Protein AF-A0A2J7ZZ17-F1 (afdb_monomer_lite)

Structure (mmCIF, N/CA/C/O backbone):
data_AF-A0A2J7ZZ17-F1
#
_entry.id   AF-A0A2J7ZZ17-F1
#
loop_
_atom_site.group_PDB
_atom_site.id
_atom_site.type_symbol
_atom_site.label_atom_id
_atom_site.label_alt_id
_atom_site.label_comp_id
_atom_site.label_asym_id
_atom_site.label_entity_id
_atom_site.label_seq_id
_atom_site.pdbx_PDB_ins_code
_atom_site.Cartn_x
_atom_site.Cartn_y
_atom_site.Cartn_z
_atom_site.occupancy
_atom_site.B_iso_or_equiv
_atom_site.auth_seq_id
_atom_site.auth_comp_id
_atom_site.auth_asym_id
_atom_site.auth_atom_id
_atom_site.pdbx_PDB_model_num
ATOM 1 N N . VAL A 1 1 ? -16.427 -5.307 11.683 1.00 90.31 1 VAL A N 1
ATOM 2 C CA . VAL A 1 1 ? -17.286 -4.197 12.176 1.00 90.31 1 VAL A CA 1
ATOM 3 C C . VAL A 1 1 ? -18.664 -4.734 12.531 1.00 90.31 1 VAL A C 1
ATOM 5 O O . VAL A 1 1 ? -18.936 -5.878 12.184 1.00 90.31 1 VAL A O 1
ATOM 8 N N . ALA A 1 2 ? -19.513 -3.964 13.217 1.00 90.38 2 ALA A N 1
ATOM 9 C CA . ALA A 1 2 ? -20.829 -4.415 13.694 1.00 90.38 2 ALA A CA 1
ATOM 10 C C . ALA A 1 2 ? -21.742 -4.962 12.577 1.00 90.38 2 ALA A C 1
ATOM 12 O O . ALA A 1 2 ? -22.546 -5.853 12.824 1.00 90.38 2 ALA A O 1
ATOM 13 N N . SER A 1 3 ? -21.552 -4.514 11.331 1.00 90.25 3 SER A N 1
ATOM 14 C CA . SER A 1 3 ? -22.253 -5.040 10.151 1.00 90.25 3 SER A CA 1
ATOM 15 C C . SER A 1 3 ? -21.854 -6.466 9.732 1.00 90.25 3 SER A C 1
ATOM 17 O O . SER A 1 3 ? -22.404 -6.988 8.769 1.00 90.25 3 SER A O 1
ATOM 19 N N . GLY A 1 4 ? -20.872 -7.090 10.393 1.00 89.38 4 GLY A N 1
ATOM 20 C CA . GLY A 1 4 ? -20.325 -8.402 10.025 1.00 89.38 4 GLY A CA 1
ATOM 21 C C . GLY A 1 4 ? -19.238 -8.357 8.943 1.00 89.38 4 GLY A C 1
ATOM 22 O O . GLY A 1 4 ? -18.537 -9.344 8.741 1.00 89.38 4 GLY A O 1
ATOM 23 N N . VAL A 1 5 ? -19.030 -7.207 8.293 1.00 90.88 5 VAL A N 1
ATOM 24 C CA . VAL A 1 5 ? -17.969 -7.025 7.290 1.00 90.88 5 VAL A CA 1
ATOM 25 C C . VAL A 1 5 ? -16.590 -7.002 7.961 1.00 90.88 5 VAL A C 1
ATOM 27 O O . VAL A 1 5 ? -16.396 -6.378 9.016 1.00 90.88 5 VAL A O 1
ATOM 30 N N . VAL A 1 6 ? -15.614 -7.665 7.337 1.00 92.62 6 VAL A N 1
ATOM 31 C CA . VAL A 1 6 ? -14.205 -7.661 7.752 1.00 92.62 6 VAL A CA 1
ATOM 32 C C . VAL A 1 6 ? -13.412 -6.790 6.786 1.00 92.62 6 VAL A C 1
ATOM 34 O O . VAL A 1 6 ? -13.483 -6.978 5.576 1.00 92.62 6 VAL A O 1
ATOM 37 N N . TYR A 1 7 ? -12.644 -5.846 7.323 1.00 93.31 7 TYR A N 1
ATOM 38 C CA . TYR A 1 7 ? -11.738 -5.008 6.542 1.00 93.31 7 TYR A CA 1
ATOM 39 C C . TYR A 1 7 ? -10.289 -5.402 6.831 1.00 93.31 7 TYR A C 1
ATOM 41 O O . TYR A 1 7 ? -9.924 -5.632 7.983 1.00 93.31 7 TYR A O 1
ATOM 49 N N . GLU A 1 8 ? -9.464 -5.463 5.790 1.00 92.31 8 GLU A N 1
ATOM 50 C CA . GLU A 1 8 ? -8.010 -5.637 5.873 1.00 92.31 8 GLU A CA 1
ATOM 51 C C . GLU A 1 8 ? -7.346 -4.404 5.251 1.00 92.31 8 GLU A C 1
ATOM 53 O O . GLU A 1 8 ? -7.769 -3.934 4.198 1.00 92.31 8 GLU A O 1
ATOM 58 N N . GLY A 1 9 ? -6.324 -3.850 5.896 1.00 93.12 9 GLY A N 1
ATOM 59 C CA . GLY A 1 9 ? -5.636 -2.652 5.423 1.00 93.12 9 GLY A CA 1
ATOM 60 C C . GLY A 1 9 ? -4.433 -2.320 6.295 1.00 93.12 9 GLY A C 1
ATOM 61 O O . GLY A 1 9 ? -4.155 -3.008 7.277 1.00 93.12 9 GLY A O 1
ATOM 62 N N . VAL A 1 10 ? -3.723 -1.251 5.946 1.00 94.44 10 VAL A N 1
ATOM 63 C CA . VAL A 1 10 ? -2.582 -0.769 6.730 1.00 94.44 10 VAL A CA 1
ATOM 64 C C . VAL A 1 10 ? -3.103 0.029 7.918 1.00 94.44 10 VAL A C 1
ATOM 66 O O . VAL A 1 10 ? -3.862 0.983 7.743 1.00 94.44 10 VAL A O 1
ATOM 69 N N . PHE A 1 11 ? -2.686 -0.331 9.129 1.00 94.50 11 PHE A N 1
ATOM 70 C CA . PHE A 1 11 ? -3.029 0.442 10.318 1.00 94.50 11 PHE A CA 1
ATOM 71 C C . PHE A 1 11 ? -2.432 1.853 10.223 1.00 94.50 11 PHE A C 1
ATOM 73 O O . PHE A 1 11 ? -1.223 2.020 10.078 1.00 94.50 11 PHE A O 1
ATOM 80 N N . GLY A 1 12 ? -3.293 2.870 10.260 1.00 93.81 12 GLY A N 1
ATOM 81 C CA . GLY A 1 12 ? -2.899 4.272 10.173 1.00 93.81 12 GLY A CA 1
ATOM 82 C C . GLY A 1 12 ? -2.775 4.921 11.546 1.00 93.81 12 GLY A C 1
ATOM 83 O O . GLY A 1 12 ? -1.722 5.453 11.880 1.00 93.81 12 GLY A O 1
ATOM 84 N N . ALA A 1 13 ? -3.860 4.907 12.321 1.00 94.44 13 ALA A N 1
ATOM 85 C CA . ALA A 1 13 ? -3.904 5.515 13.647 1.00 94.44 13 ALA A CA 1
ATOM 86 C C . ALA A 1 13 ? -5.040 4.941 14.502 1.00 94.44 13 ALA A C 1
ATOM 88 O O . ALA A 1 13 ? -6.066 4.497 13.980 1.00 94.44 13 ALA A O 1
ATOM 89 N N . LEU A 1 14 ? -4.870 5.032 15.822 1.00 94.50 14 LEU A N 1
ATOM 90 C CA . LEU A 1 14 ? -5.939 4.886 16.804 1.00 94.50 14 LEU A CA 1
ATOM 91 C C . LEU A 1 14 ? -6.262 6.278 17.353 1.00 94.50 14 LEU A C 1
ATOM 93 O O . LEU A 1 14 ? -5.396 6.937 17.926 1.00 94.50 14 LEU A O 1
ATOM 97 N N . LEU A 1 15 ? -7.493 6.733 17.156 1.00 92.31 15 LEU A N 1
ATOM 98 C CA . LEU A 1 15 ? -7.981 8.013 17.650 1.00 92.31 15 LEU A CA 1
ATOM 99 C C . LEU A 1 15 ? -8.837 7.759 18.886 1.00 92.31 15 LEU A C 1
ATOM 101 O O . LEU A 1 15 ? -9.975 7.294 18.785 1.00 92.31 15 LEU A O 1
ATOM 105 N N . THR A 1 16 ? -8.278 8.057 20.051 1.00 91.81 16 THR A N 1
ATOM 106 C CA . THR A 1 16 ? -8.969 7.917 21.333 1.00 91.81 16 THR A CA 1
ATOM 107 C C . THR A 1 16 ? -9.688 9.218 21.664 1.00 91.81 16 THR A C 1
ATOM 109 O O . THR A 1 16 ? -9.065 10.276 21.734 1.00 91.81 16 THR A O 1
ATOM 112 N N . GLY A 1 17 ? -10.999 9.145 21.865 1.00 85.50 17 GLY A N 1
ATOM 113 C CA . GLY A 1 17 ? -11.831 10.269 22.272 1.00 85.50 17 GLY A CA 1
ATOM 114 C C . GLY A 1 17 ? -12.725 9.919 23.464 1.00 85.50 17 GLY A C 1
ATOM 115 O O . GLY A 1 17 ? -12.749 8.773 23.915 1.00 85.50 17 GLY A O 1
ATOM 116 N N . PRO A 1 18 ? -13.506 10.890 23.967 1.00 84.38 18 PRO A N 1
ATOM 117 C CA . PRO A 1 18 ? -14.450 10.661 25.063 1.00 84.38 18 PRO A CA 1
ATOM 118 C C . PRO A 1 18 ? -15.552 9.646 24.710 1.00 84.38 18 PRO A C 1
ATOM 120 O O . PRO A 1 18 ? -16.123 9.028 25.600 1.00 84.38 18 PRO A O 1
ATOM 123 N N . SER A 1 19 ? -15.831 9.446 23.419 1.00 81.69 19 SER A N 1
ATOM 124 C CA . SER A 1 19 ? -16.792 8.467 22.894 1.00 81.69 19 SER A CA 1
ATOM 125 C C . SER A 1 19 ? -16.188 7.082 22.609 1.00 81.69 19 SER A C 1
ATOM 127 O O . SER A 1 19 ? -16.872 6.224 22.054 1.00 81.69 19 SER A O 1
ATOM 129 N N . GLY A 1 20 ? -14.922 6.850 22.974 1.00 87.62 20 GLY A N 1
ATOM 130 C CA . GLY A 1 20 ? -14.203 5.594 22.752 1.00 87.62 20 GLY A CA 1
ATOM 131 C C . GLY A 1 20 ? -13.057 5.719 21.745 1.00 87.62 20 GLY A C 1
ATOM 132 O O . GLY A 1 20 ? -12.647 6.816 21.364 1.00 87.62 20 GLY A O 1
ATOM 133 N N . ALA A 1 21 ? -12.511 4.576 21.329 1.00 89.50 21 ALA A N 1
ATOM 134 C CA . ALA A 1 21 ? -11.407 4.514 20.377 1.00 89.50 21 ALA A CA 1
ATOM 135 C C . ALA A 1 21 ? -11.920 4.220 18.961 1.00 89.50 21 ALA A C 1
ATOM 137 O O . ALA A 1 21 ? -12.618 3.234 18.735 1.00 89.50 21 ALA A O 1
ATOM 138 N N . SER A 1 22 ? -11.559 5.072 18.007 1.00 93.69 22 SER A N 1
ATOM 139 C CA . SER A 1 22 ? -11.814 4.869 16.578 1.00 93.69 22 SER A CA 1
ATOM 140 C C . SER A 1 22 ? -10.524 4.499 15.853 1.00 93.69 22 SER A C 1
ATOM 142 O O . SER A 1 22 ? -9.434 4.919 16.243 1.00 93.69 22 SER A O 1
ATOM 144 N N . VAL A 1 23 ? -10.631 3.678 14.813 1.00 95.44 23 VAL A N 1
ATOM 145 C CA . VAL A 1 23 ? -9.482 3.131 14.079 1.00 95.44 23 VAL A CA 1
ATOM 146 C C . VAL A 1 23 ? -9.467 3.699 12.672 1.00 95.44 23 VAL A C 1
ATOM 148 O O . VAL A 1 23 ? -10.482 3.678 11.980 1.00 95.44 23 VAL A O 1
ATOM 151 N N . VAL A 1 24 ? -8.302 4.162 12.229 1.00 96.50 24 VAL A N 1
ATOM 152 C CA . VAL A 1 24 ? -8.065 4.593 10.851 1.00 96.50 24 VAL A CA 1
ATOM 153 C C . VAL A 1 24 ? -7.227 3.537 10.140 1.00 96.50 24 VAL A C 1
ATOM 155 O O . VAL A 1 24 ? -6.093 3.263 10.538 1.00 96.50 24 VAL A O 1
ATOM 158 N N . LEU A 1 25 ? -7.767 2.973 9.064 1.00 96.25 25 LEU A N 1
ATOM 159 C CA . LEU A 1 25 ? -7.067 2.091 8.135 1.00 96.25 25 LEU A CA 1
ATOM 160 C C . LEU A 1 25 ? -6.760 2.847 6.842 1.00 96.25 25 LEU A C 1
ATOM 162 O O . LEU A 1 25 ? -7.614 3.550 6.306 1.00 96.25 25 LEU A O 1
ATOM 166 N N . LYS A 1 26 ? -5.548 2.687 6.318 1.00 96.62 26 LYS A N 1
ATOM 167 C CA . LYS A 1 26 ? -5.162 3.157 4.986 1.00 96.62 26 LYS A CA 1
ATOM 168 C C . LYS A 1 26 ? -5.181 1.996 4.001 1.00 96.62 26 LYS A C 1
ATOM 170 O O . LYS A 1 26 ? -4.808 0.880 4.360 1.00 96.62 26 LYS A O 1
ATOM 175 N N . PHE A 1 27 ? -5.580 2.272 2.763 1.00 95.12 27 PHE A N 1
ATOM 176 C CA . PHE A 1 27 ? -5.668 1.273 1.690 1.00 95.12 27 PHE A CA 1
ATOM 177 C C . PHE A 1 27 ? -6.481 0.033 2.105 1.00 95.12 27 PHE A C 1
ATOM 179 O O . PHE A 1 27 ? -6.052 -1.104 1.921 1.00 95.12 27 PHE A O 1
ATOM 186 N N . ALA A 1 28 ? -7.641 0.265 2.718 1.00 93.94 28 ALA A N 1
ATOM 187 C CA . ALA A 1 28 ? -8.506 -0.790 3.217 1.00 93.94 28 ALA A CA 1
ATOM 188 C C . ALA A 1 28 ? -9.242 -1.498 2.072 1.00 93.94 28 ALA A C 1
ATOM 190 O O . ALA A 1 28 ? -9.694 -0.868 1.116 1.00 93.94 28 ALA A O 1
ATOM 191 N N . LYS A 1 29 ? -9.408 -2.809 2.200 1.00 91.62 29 LYS A N 1
ATOM 192 C CA . LYS A 1 29 ? -10.222 -3.659 1.327 1.00 91.62 29 LYS A CA 1
ATOM 193 C C . LYS A 1 29 ? -11.158 -4.510 2.175 1.00 91.62 29 LYS A C 1
ATOM 195 O O . LYS A 1 29 ? -10.844 -4.828 3.325 1.00 91.62 29 LYS A O 1
ATOM 200 N N . VAL A 1 30 ? -12.297 -4.886 1.608 1.00 90.62 30 VAL A N 1
ATOM 201 C CA . VAL A 1 30 ? -13.160 -5.898 2.219 1.00 90.62 30 VAL A CA 1
ATOM 202 C C . VAL A 1 30 ? -12.465 -7.249 2.083 1.00 90.62 30 VAL A C 1
ATOM 204 O O . VAL A 1 30 ? -11.923 -7.583 1.030 1.00 90.62 30 VAL A O 1
ATOM 207 N N . LYS A 1 31 ? -12.416 -8.001 3.177 1.00 85.38 31 LYS A N 1
ATOM 208 C CA . LYS A 1 31 ? -11.868 -9.349 3.206 1.00 85.38 31 LYS A CA 1
ATOM 209 C C . LYS A 1 31 ? -13.023 -10.330 3.300 1.00 85.38 31 LYS A C 1
ATOM 211 O O . LYS A 1 31 ? -13.638 -10.453 4.356 1.00 85.38 31 LYS A O 1
ATOM 216 N N . ASP A 1 32 ? -13.263 -11.053 2.216 1.00 76.31 32 ASP A N 1
ATOM 217 C CA . ASP A 1 32 ? -14.215 -12.155 2.222 1.00 76.31 32 ASP A CA 1
ATOM 218 C C . ASP A 1 32 ? -13.629 -13.335 3.013 1.00 76.31 32 ASP A C 1
ATOM 220 O O . ASP A 1 32 ? -12.580 -13.865 2.641 1.00 76.31 32 ASP A O 1
ATOM 224 N N . PRO A 1 33 ? -14.271 -13.777 4.109 1.00 63.69 33 PRO A N 1
ATOM 225 C CA . PRO A 1 33 ? -13.742 -14.853 4.946 1.00 63.69 33 PRO A CA 1
ATOM 226 C C . PRO A 1 33 ? -13.828 -16.238 4.282 1.00 63.69 33 PRO A C 1
ATOM 228 O O . PRO A 1 33 ? -13.181 -17.170 4.747 1.00 63.69 33 PRO A O 1
ATOM 231 N N . ILE A 1 34 ? -14.623 -16.374 3.214 1.00 62.12 34 ILE A N 1
ATOM 232 C CA . ILE A 1 34 ? -14.889 -17.639 2.504 1.00 62.12 34 ILE A CA 1
ATOM 233 C C . ILE A 1 34 ? -14.113 -17.713 1.179 1.00 62.12 34 ILE A C 1
ATOM 235 O O . ILE A 1 34 ? -13.975 -18.791 0.600 1.00 62.12 34 ILE A O 1
ATOM 239 N N . ALA A 1 35 ? -13.594 -16.587 0.681 1.00 61.66 35 ALA A N 1
ATOM 240 C CA . ALA A 1 35 ? -12.904 -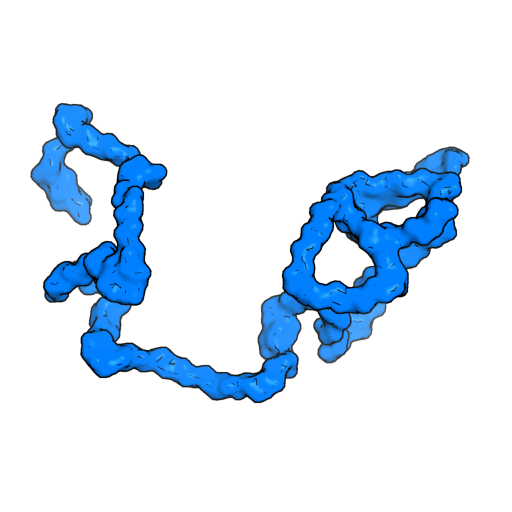16.576 -0.598 1.00 61.66 35 ALA A CA 1
ATOM 241 C C . ALA A 1 35 ? -11.584 -17.367 -0.491 1.00 61.66 35 ALA A C 1
ATOM 243 O O . ALA A 1 35 ? -10.750 -17.042 0.362 1.00 61.66 35 ALA A O 1
ATOM 244 N N . PRO A 1 36 ? -11.360 -18.394 -1.338 1.00 57.56 36 PRO A N 1
ATOM 245 C CA . PRO A 1 36 ? -10.047 -19.019 -1.442 1.00 57.56 36 PRO A CA 1
ATOM 246 C C . PRO A 1 36 ? -9.021 -17.955 -1.839 1.00 57.56 36 PRO A C 1
ATOM 248 O O . PRO A 1 36 ? -9.382 -16.975 -2.493 1.00 57.56 36 PRO A O 1
ATOM 251 N N . THR A 1 37 ? -7.752 -18.145 -1.449 1.00 59.38 37 THR A N 1
ATOM 252 C CA . THR A 1 37 ? -6.636 -17.266 -1.833 1.00 59.38 37 THR A CA 1
ATOM 253 C C . THR A 1 37 ? -6.768 -16.911 -3.306 1.00 59.38 37 THR A C 1
ATOM 255 O O . THR A 1 37 ? -6.622 -17.772 -4.174 1.00 59.38 37 THR A O 1
ATOM 258 N N . VAL A 1 38 ? -7.138 -15.656 -3.560 1.00 57.41 38 VAL A N 1
ATOM 259 C CA . VAL A 1 38 ? -7.550 -15.194 -4.880 1.00 57.41 38 VAL A CA 1
ATOM 260 C C . VAL A 1 38 ? -6.423 -15.497 -5.864 1.00 57.41 38 VAL A C 1
ATOM 262 O O . VAL A 1 38 ? -5.275 -15.099 -5.644 1.00 57.41 38 VAL A O 1
ATOM 265 N N . ALA A 1 39 ? -6.732 -16.254 -6.921 1.00 53.81 39 ALA A N 1
ATOM 266 C CA . ALA A 1 39 ? -5.773 -16.546 -7.976 1.00 53.81 39 ALA A CA 1
ATOM 267 C C . ALA A 1 39 ? -5.221 -15.218 -8.518 1.00 53.81 39 ALA A C 1
ATOM 269 O O . ALA A 1 39 ? -5.984 -14.287 -8.770 1.00 53.81 39 ALA A O 1
ATOM 270 N N . ARG A 1 40 ? -3.898 -15.129 -8.711 1.00 55.03 40 ARG A N 1
ATOM 271 C CA . ARG A 1 40 ? -3.164 -13.893 -9.080 1.00 55.03 40 ARG A CA 1
ATOM 272 C C . ARG A 1 40 ? -3.627 -13.239 -10.400 1.00 55.03 40 ARG A C 1
ATOM 274 O O . ARG A 1 40 ? -3.079 -12.220 -10.800 1.00 55.03 40 ARG A O 1
ATOM 281 N N . THR A 1 41 ? -4.58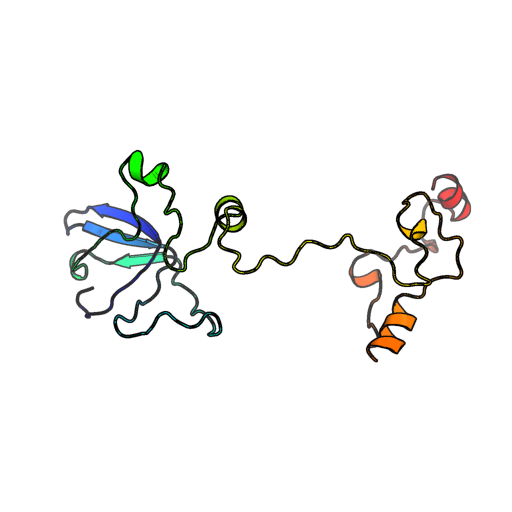9 -13.845 -11.084 1.00 55.84 41 THR A N 1
ATOM 282 C CA . THR A 1 41 ? -5.136 -13.486 -12.391 1.00 55.84 41 THR A CA 1
ATOM 283 C C . THR A 1 41 ? -6.402 -12.627 -12.343 1.00 55.84 41 THR A C 1
ATOM 285 O O . THR A 1 41 ? -6.783 -12.096 -13.383 1.00 55.84 41 THR A O 1
ATOM 288 N N . THR A 1 42 ? -7.071 -12.459 -11.198 1.00 64.44 42 THR A N 1
ATOM 289 C CA . THR A 1 42 ? -8.254 -11.579 -11.118 1.00 64.44 42 THR A CA 1
ATOM 290 C C . THR A 1 42 ? -7.853 -10.129 -10.862 1.00 64.44 42 THR A C 1
ATOM 292 O O . THR A 1 42 ? -6.994 -9.860 -10.021 1.00 64.44 42 THR A O 1
ATOM 295 N N . LEU A 1 43 ? -8.511 -9.190 -11.546 1.00 65.75 43 LEU A N 1
ATOM 296 C CA . LEU A 1 43 ? -8.334 -7.753 -11.328 1.00 65.75 43 LEU A CA 1
ATOM 297 C C . LEU A 1 43 ? -8.609 -7.399 -9.859 1.00 65.75 43 LEU A C 1
ATOM 299 O O . LEU A 1 43 ? -9.679 -7.698 -9.334 1.00 65.7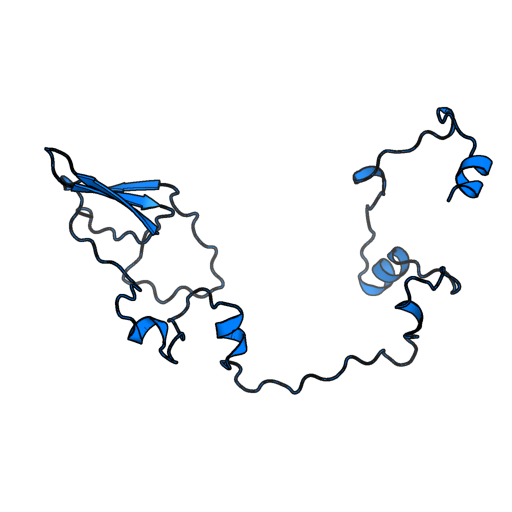5 43 LEU A O 1
ATOM 303 N N . ALA A 1 44 ? -7.633 -6.770 -9.204 1.00 70.25 44 ALA A N 1
ATOM 304 C CA . ALA A 1 44 ? -7.781 -6.308 -7.832 1.00 70.25 44 ALA A CA 1
ATOM 305 C C . ALA A 1 44 ? -8.766 -5.133 -7.768 1.00 70.25 44 ALA A C 1
ATOM 307 O O . ALA A 1 44 ? -8.658 -4.178 -8.541 1.00 70.25 44 ALA A O 1
ATOM 308 N N . GLU A 1 45 ? -9.703 -5.184 -6.822 1.00 81.44 45 GLU A N 1
ATOM 309 C CA . GLU A 1 45 ? -10.560 -4.041 -6.525 1.00 81.44 45 GLU A CA 1
ATOM 310 C C . GLU A 1 45 ? -9.716 -2.883 -5.974 1.00 81.44 45 GLU A C 1
ATOM 312 O O . GLU A 1 45 ? -8.765 -3.085 -5.209 1.00 81.44 45 GLU A O 1
ATOM 317 N N . LYS A 1 46 ? -10.045 -1.652 -6.382 1.00 87.56 46 LYS A N 1
ATOM 318 C CA . LYS A 1 46 ? -9.321 -0.463 -5.932 1.00 87.56 46 LYS A CA 1
ATOM 319 C C . LYS A 1 46 ? -9.508 -0.300 -4.414 1.00 87.56 46 LYS A C 1
ATOM 321 O O . LYS A 1 46 ? -10.641 -0.124 -3.972 1.00 87.56 46 LYS A O 1
ATOM 326 N N . PRO A 1 47 ? -8.426 -0.283 -3.616 1.00 92.75 47 PRO A N 1
ATOM 327 C CA . PRO A 1 47 ? -8.539 -0.148 -2.171 1.00 92.75 47 PRO A CA 1
ATOM 328 C C . PRO A 1 47 ? -9.039 1.244 -1.770 1.00 92.75 47 PRO A C 1
ATOM 330 O O . PRO A 1 47 ? -8.740 2.252 -2.420 1.00 92.75 47 PRO A O 1
ATOM 333 N N . ILE A 1 48 ? -9.754 1.301 -0.649 1.00 94.88 48 ILE A N 1
ATOM 334 C CA . ILE A 1 48 ? -10.234 2.532 -0.022 1.00 94.88 48 ILE A CA 1
ATOM 335 C C . ILE A 1 48 ? -9.024 3.254 0.592 1.00 94.88 48 ILE A C 1
ATOM 337 O O . ILE A 1 48 ? -8.403 2.710 1.508 1.00 94.88 48 ILE A O 1
ATOM 341 N N . PRO A 1 49 ? -8.661 4.471 0.144 1.00 95.94 49 PRO A N 1
ATOM 342 C CA . PRO A 1 49 ? -7.423 5.121 0.578 1.00 95.94 49 PRO A CA 1
ATOM 343 C C . PRO A 1 49 ? -7.346 5.360 2.088 1.00 95.94 49 PRO A C 1
ATOM 345 O O . PRO A 1 49 ? -6.294 5.140 2.684 1.00 95.94 49 PRO A O 1
ATOM 348 N N . VAL A 1 50 ? -8.456 5.783 2.698 1.00 96.75 50 VAL A N 1
ATOM 349 C CA . VAL A 1 50 ? -8.590 6.014 4.140 1.00 96.75 50 VAL A CA 1
ATOM 350 C C . VAL A 1 50 ? -9.987 5.578 4.572 1.00 96.75 50 VAL A C 1
ATOM 352 O O . VAL A 1 50 ? -10.980 6.061 4.034 1.00 96.75 50 VAL A O 1
ATOM 355 N N . LEU A 1 51 ? -10.055 4.673 5.543 1.00 95.88 51 LEU A N 1
ATOM 356 C CA . LEU A 1 51 ? -11.277 4.174 6.159 1.00 95.88 51 LEU A CA 1
ATOM 357 C C . LEU A 1 51 ? -11.207 4.429 7.665 1.00 95.88 51 LEU A C 1
ATOM 359 O O . LEU A 1 51 ? -10.304 3.930 8.333 1.00 95.88 51 LEU A O 1
ATOM 363 N N . THR A 1 52 ? -12.179 5.164 8.198 1.00 95.31 52 THR A N 1
ATOM 364 C CA . THR A 1 52 ? -12.303 5.410 9.639 1.00 95.31 52 THR A CA 1
ATOM 365 C C . THR A 1 52 ? -13.459 4.591 10.193 1.00 95.31 52 THR A C 1
ATOM 367 O O . THR A 1 52 ? -14.600 4.762 9.773 1.00 95.31 52 THR A O 1
ATOM 370 N N . ILE A 1 53 ? -13.164 3.711 11.145 1.00 95.06 53 ILE A N 1
ATOM 371 C CA . ILE A 1 53 ? -14.143 2.889 11.855 1.00 95.06 53 ILE A CA 1
ATOM 372 C C . ILE A 1 53 ? -14.364 3.517 13.230 1.00 95.06 53 ILE A C 1
ATOM 374 O O . ILE A 1 53 ? -13.440 3.592 14.044 1.00 95.06 53 ILE A O 1
ATOM 378 N N . GLY A 1 54 ? -15.586 3.989 13.478 1.00 94.25 54 GLY A N 1
ATOM 379 C CA . GLY A 1 54 ? -15.977 4.577 14.757 1.00 94.25 54 GLY A CA 1
ATOM 380 C C . GLY A 1 54 ? -16.046 3.544 15.884 1.00 94.25 54 GLY A C 1
ATOM 381 O O . GLY A 1 54 ? -16.243 2.356 15.638 1.00 94.25 54 GLY A O 1
ATOM 382 N N . ALA A 1 55 ? -15.932 4.007 17.131 1.00 91.81 55 ALA A N 1
ATOM 383 C CA . ALA A 1 55 ? -15.939 3.142 18.314 1.00 91.81 55 ALA A CA 1
ATOM 384 C C . ALA A 1 55 ? -17.211 2.279 18.438 1.00 91.81 55 ALA A C 1
ATOM 386 O O . ALA A 1 55 ? -17.126 1.139 18.876 1.00 91.81 55 ALA A O 1
ATOM 387 N N . GLY A 1 56 ? -18.372 2.795 18.014 1.00 92.06 56 GLY A N 1
ATOM 388 C CA . GLY A 1 56 ? -19.637 2.048 18.040 1.00 92.06 56 GLY A CA 1
ATOM 389 C C . GLY A 1 56 ? -19.713 0.896 17.031 1.00 92.06 56 GLY A C 1
ATOM 390 O O . GLY A 1 56 ? -20.430 -0.071 17.268 1.00 92.06 56 GLY A O 1
ATOM 391 N N . ASP A 1 57 ? -18.944 0.968 15.941 1.00 93.69 57 ASP A N 1
ATOM 392 C CA . ASP A 1 57 ? -18.933 -0.048 14.879 1.00 93.69 57 ASP A CA 1
ATOM 393 C C . ASP A 1 57 ? -17.734 -1.001 14.977 1.00 93.69 57 ASP A C 1
ATOM 395 O O . ASP A 1 57 ? -17.672 -2.021 14.274 1.00 93.69 57 ASP A O 1
ATOM 399 N N . LEU A 1 58 ? -16.753 -0.674 15.820 1.00 92.88 58 LEU A N 1
ATOM 400 C CA . LEU A 1 58 ? -15.563 -1.481 16.033 1.00 92.88 58 LEU A CA 1
ATOM 401 C C . LEU A 1 58 ? -15.893 -2.672 16.939 1.00 92.88 58 LEU A C 1
ATOM 403 O O . LEU A 1 58 ? -16.231 -2.509 18.104 1.00 92.88 58 LEU A O 1
ATOM 407 N N . VAL A 1 59 ? -15.747 -3.883 16.401 1.00 93.50 59 VAL A N 1
ATOM 408 C CA . VAL A 1 59 ? -15.994 -5.132 17.146 1.00 93.50 59 VAL A CA 1
ATOM 409 C C . VAL A 1 59 ? -14.685 -5.755 17.622 1.00 93.50 59 VAL A C 1
ATOM 411 O O . VAL A 1 59 ? -14.527 -6.071 18.794 1.00 93.50 59 VAL A O 1
ATOM 414 N N . GLN A 1 60 ? -13.729 -5.928 16.708 1.00 90.88 60 GLN A N 1
ATOM 415 C CA . GLN A 1 60 ? -12.435 -6.536 16.993 1.00 90.88 60 GLN A CA 1
ATOM 416 C C . GLN A 1 60 ? -11.378 -5.954 16.057 1.00 90.88 60 GLN A C 1
ATOM 418 O O . GLN A 1 60 ? -11.651 -5.696 14.883 1.00 90.88 60 GLN A O 1
ATOM 423 N N . LEU A 1 61 ? -10.168 -5.786 16.585 1.00 91.62 61 LEU A N 1
ATOM 424 C CA . LEU A 1 61 ? -8.966 -5.439 15.841 1.00 91.62 61 LEU A CA 1
ATOM 425 C C . LEU A 1 61 ? -7.868 -6.426 16.237 1.00 91.62 61 LEU A C 1
ATOM 427 O O . LEU A 1 61 ? -7.628 -6.643 17.422 1.00 91.62 61 LEU A O 1
ATOM 431 N N . TYR A 1 62 ? -7.200 -7.009 15.251 1.00 91.56 62 TYR A N 1
ATOM 432 C CA . TYR A 1 62 ? -5.989 -7.789 15.463 1.00 91.56 62 TYR A CA 1
ATOM 433 C C . TYR A 1 62 ? -4.983 -7.430 14.377 1.00 91.56 62 TYR A C 1
ATOM 435 O O . TYR A 1 62 ? -5.360 -7.086 13.255 1.00 91.56 62 TYR A O 1
ATOM 443 N N . ALA A 1 63 ? -3.703 -7.484 14.720 1.00 89.75 63 ALA A N 1
ATOM 444 C CA . ALA A 1 63 ? -2.643 -7.204 13.774 1.00 89.75 63 ALA A CA 1
ATOM 445 C C . ALA A 1 63 ? -2.194 -8.518 13.125 1.00 89.75 63 ALA A C 1
ATOM 447 O O . ALA A 1 63 ? -1.886 -9.491 13.815 1.00 89.75 63 ALA A O 1
ATOM 448 N N . LYS A 1 64 ? -2.218 -8.557 11.794 1.00 85.12 64 LYS A N 1
ATOM 449 C CA . LYS A 1 64 ? -1.788 -9.705 10.995 1.00 85.12 64 LYS A CA 1
ATOM 450 C C . LYS A 1 64 ? -0.326 -9.506 10.590 1.00 85.12 64 LYS A C 1
ATOM 452 O O . LYS A 1 64 ? 0.066 -8.379 10.302 1.00 85.12 64 LYS A O 1
ATOM 457 N N . ASP A 1 65 ? 0.446 -10.590 10.576 1.00 73.12 65 ASP A N 1
ATOM 458 C CA . ASP A 1 65 ? 1.846 -10.612 10.130 1.00 73.12 65 ASP A CA 1
ATOM 459 C C . ASP A 1 65 ? 2.770 -9.656 10.917 1.00 73.12 65 ASP A C 1
ATOM 461 O O . ASP A 1 65 ? 3.712 -9.079 10.377 1.00 73.12 65 ASP A O 1
ATOM 465 N N . VAL A 1 66 ? 2.515 -9.483 12.222 1.00 78.62 66 VAL A N 1
ATOM 466 C CA . VAL A 1 66 ? 3.384 -8.685 13.100 1.00 78.62 66 VAL A CA 1
ATOM 467 C C . VAL A 1 66 ? 4.467 -9.564 13.708 1.00 78.62 66 VAL A C 1
ATOM 469 O O . VAL A 1 66 ? 4.179 -10.529 14.413 1.00 78.62 66 VAL A O 1
ATOM 472 N N . ARG A 1 67 ? 5.720 -9.191 13.457 1.00 77.75 67 ARG A N 1
ATOM 473 C CA . ARG A 1 67 ? 6.916 -9.776 14.068 1.00 77.75 67 ARG A CA 1
ATOM 474 C C . ARG A 1 67 ? 7.364 -8.869 15.213 1.00 77.75 67 ARG A C 1
ATOM 476 O O . ARG A 1 67 ? 7.559 -7.675 14.987 1.00 77.75 67 ARG A O 1
ATOM 483 N N . LEU A 1 68 ? 7.476 -9.401 16.428 1.00 77.69 68 LEU A N 1
ATOM 484 C CA . LEU A 1 68 ? 7.780 -8.606 17.632 1.00 77.69 68 LEU A CA 1
ATOM 485 C C . LEU A 1 68 ? 9.090 -9.025 18.305 1.00 77.69 68 LEU A C 1
ATOM 487 O O . LEU A 1 68 ? 9.670 -8.223 19.035 1.00 77.69 68 LEU A O 1
ATOM 491 N N . ALA A 1 69 ? 9.560 -10.250 18.067 1.00 79.25 69 ALA A N 1
ATOM 492 C CA . ALA A 1 69 ? 10.770 -10.782 18.681 1.00 79.25 69 ALA A CA 1
ATOM 493 C C . ALA A 1 69 ? 12.002 -10.607 17.773 1.00 79.25 69 ALA A C 1
ATOM 495 O O . ALA A 1 69 ? 11.894 -10.537 16.547 1.00 79.25 69 ALA A O 1
ATOM 496 N N . ALA A 1 70 ? 13.200 -10.562 18.363 1.00 69.81 70 ALA A N 1
ATOM 497 C CA . ALA A 1 70 ? 14.450 -10.487 17.597 1.00 69.81 70 ALA A CA 1
ATOM 498 C C . ALA A 1 70 ? 14.681 -11.769 16.769 1.00 69.81 70 ALA A C 1
ATOM 500 O O . ALA A 1 70 ? 15.239 -11.749 15.667 1.00 69.81 70 ALA A O 1
ATOM 501 N N . GLU A 1 71 ? 14.184 -12.888 17.278 1.00 70.88 71 GLU A N 1
ATOM 502 C CA . GLU A 1 71 ? 14.207 -14.206 16.658 1.00 70.88 71 GLU A CA 1
ATOM 503 C C . GLU A 1 71 ? 13.322 -14.242 15.398 1.00 70.88 71 GLU A C 1
ATOM 505 O O . GLU A 1 71 ? 13.700 -14.843 14.391 1.00 70.88 71 GLU A O 1
ATOM 510 N N . ASP A 1 72 ? 12.211 -13.496 15.389 1.00 63.28 72 ASP A N 1
ATOM 511 C CA . ASP A 1 72 ? 11.325 -13.365 14.223 1.00 63.28 72 ASP A CA 1
ATOM 512 C C . ASP A 1 72 ? 12.002 -12.643 13.041 1.00 63.28 72 ASP A C 1
ATOM 514 O O . ASP A 1 72 ? 11.671 -12.881 11.879 1.00 63.28 72 ASP A O 1
ATOM 518 N N . LEU A 1 73 ? 12.960 -11.750 13.319 1.00 61.06 73 LEU A N 1
ATOM 519 C CA . LEU A 1 73 ? 13.707 -10.989 12.306 1.00 61.06 73 LEU A CA 1
ATOM 520 C C . LEU A 1 73 ? 14.899 -11.771 11.724 1.00 61.06 73 LEU A C 1
ATOM 522 O O . LEU A 1 73 ? 15.420 -11.422 10.653 1.00 61.06 73 LEU A O 1
ATOM 526 N N . SER A 1 74 ? 15.343 -12.811 12.435 1.00 55.41 74 SER A N 1
ATOM 527 C CA . SER A 1 74 ? 16.548 -13.596 12.137 1.00 55.41 74 SER A CA 1
ATOM 528 C C . SER A 1 74 ? 16.257 -14.980 11.542 1.00 55.41 74 SER A C 1
ATOM 530 O O . SER A 1 74 ? 17.171 -15.613 11.011 1.00 55.41 74 SER A O 1
ATOM 532 N N . GLY A 1 75 ? 14.997 -15.425 11.550 1.00 49.59 75 GLY A N 1
ATOM 533 C CA . GLY A 1 75 ? 14.579 -16.742 11.073 1.00 49.59 75 GLY A CA 1
ATOM 534 C C . GLY A 1 75 ? 14.666 -16.962 9.554 1.00 49.59 75 GLY A C 1
ATOM 535 O O . GLY A 1 75 ? 14.329 -16.101 8.741 1.00 49.59 75 GLY A O 1
ATOM 536 N N . VAL A 1 76 ? 15.082 -18.179 9.188 1.00 51.41 76 VAL A N 1
ATOM 537 C CA . VAL A 1 76 ? 15.151 -18.768 7.831 1.00 51.41 76 VAL A CA 1
ATOM 538 C C . VAL A 1 76 ? 13.777 -18.852 7.148 1.00 51.41 76 VAL A C 1
ATOM 540 O O . VAL A 1 76 ? 13.696 -18.960 5.927 1.00 51.41 76 VAL A O 1
ATOM 543 N N . ASP A 1 77 ? 12.696 -18.715 7.911 1.00 51.50 77 ASP A N 1
ATOM 544 C CA . ASP A 1 77 ? 11.320 -18.781 7.427 1.00 51.50 77 ASP A CA 1
ATOM 545 C C . ASP A 1 77 ? 10.757 -17.390 7.080 1.00 51.50 77 ASP A C 1
ATOM 547 O O . ASP A 1 77 ? 9.638 -17.032 7.434 1.00 51.50 77 ASP A O 1
ATOM 551 N N . ARG A 1 78 ? 11.529 -16.593 6.321 1.00 53.88 78 ARG A N 1
ATOM 552 C CA . ARG A 1 78 ? 11.064 -15.363 5.623 1.00 53.88 78 ARG A CA 1
ATOM 553 C C . ARG A 1 78 ? 10.065 -15.659 4.498 1.00 53.88 78 ARG A C 1
ATOM 555 O O . ARG A 1 78 ? 9.893 -14.903 3.547 1.00 53.88 78 ARG A O 1
ATOM 562 N N . SER A 1 79 ? 9.476 -16.833 4.561 1.00 51.31 79 SER A N 1
ATOM 563 C CA . SER A 1 79 ? 8.810 -17.514 3.486 1.00 51.31 79 SER A CA 1
ATOM 564 C C . SER A 1 79 ? 7.305 -17.231 3.619 1.00 51.31 79 SER A C 1
ATOM 566 O O . SER A 1 79 ? 6.459 -18.110 3.483 1.00 51.31 79 SER A O 1
ATOM 568 N N . ASP A 1 80 ? 6.983 -15.960 3.905 1.00 50.97 80 ASP A N 1
ATOM 569 C CA . ASP A 1 80 ? 5.638 -15.479 4.191 1.00 50.97 80 ASP A CA 1
ATOM 570 C C . ASP A 1 80 ? 4.703 -15.834 3.029 1.00 50.97 80 ASP A C 1
ATOM 572 O O . ASP A 1 80 ? 4.817 -15.349 1.903 1.00 50.97 80 ASP A O 1
ATOM 576 N N . VAL A 1 81 ? 3.794 -16.754 3.339 1.00 50.97 81 VAL A N 1
ATOM 577 C CA . VAL A 1 81 ? 2.458 -16.964 2.779 1.00 50.97 81 VAL A CA 1
ATOM 578 C C . VAL A 1 81 ? 2.027 -15.850 1.803 1.00 50.97 81 VAL A C 1
ATOM 580 O O . VAL A 1 81 ? 1.366 -14.886 2.175 1.00 50.97 81 VAL A O 1
ATOM 583 N N . GLY A 1 82 ? 2.384 -15.993 0.523 1.00 53.97 82 GLY A N 1
ATOM 584 C CA . GLY A 1 82 ? 1.780 -15.270 -0.605 1.00 53.97 82 GLY A CA 1
ATOM 585 C C . GLY A 1 82 ? 1.966 -13.744 -0.676 1.00 53.97 82 GLY A C 1
ATOM 586 O O . GLY A 1 82 ? 1.275 -13.114 -1.479 1.00 53.97 82 GLY A O 1
ATOM 587 N N . GLY A 1 83 ? 2.848 -13.143 0.128 1.00 67.00 83 GLY A N 1
ATOM 588 C CA . GLY A 1 83 ? 3.135 -11.700 0.133 1.00 67.00 83 GLY A CA 1
ATOM 589 C C . GLY A 1 83 ? 4.298 -11.290 -0.780 1.00 67.00 83 GLY A C 1
ATOM 590 O O . GLY A 1 83 ? 5.038 -12.136 -1.270 1.00 67.00 83 GLY A O 1
ATOM 591 N N . PHE A 1 84 ? 4.442 -9.982 -1.025 1.00 55.25 84 PHE A N 1
ATOM 592 C CA . PHE A 1 84 ? 5.540 -9.378 -1.796 1.00 55.25 84 PHE A CA 1
ATOM 593 C C . PHE A 1 84 ? 6.904 -9.824 -1.239 1.00 55.25 84 PHE A C 1
ATOM 595 O O . PHE A 1 84 ? 7.309 -9.399 -0.157 1.00 55.25 84 PHE A O 1
ATOM 602 N N . GLU A 1 85 ? 7.593 -10.704 -1.966 1.00 62.69 85 GLU A N 1
ATOM 603 C CA . GLU A 1 85 ? 8.925 -11.180 -1.601 1.00 62.69 85 GLU A CA 1
ATOM 604 C C . GLU A 1 85 ? 9.961 -10.100 -1.949 1.00 62.69 85 GLU A C 1
ATOM 606 O O . GLU A 1 85 ? 9.954 -9.536 -3.040 1.00 62.69 85 GLU A O 1
ATOM 611 N N . THR A 1 86 ? 10.857 -9.795 -1.010 1.00 62.25 86 THR A N 1
ATOM 612 C CA . THR A 1 86 ? 11.993 -8.896 -1.270 1.00 62.25 86 THR A CA 1
ATOM 613 C C . THR A 1 86 ? 13.001 -9.562 -2.210 1.00 62.25 86 THR A C 1
ATOM 615 O O . THR A 1 86 ? 13.135 -10.786 -2.194 1.00 62.25 86 THR A O 1
ATOM 618 N N . ASP A 1 87 ? 13.785 -8.786 -2.964 1.00 58.50 87 ASP A N 1
ATOM 619 C CA . ASP A 1 87 ? 14.827 -9.314 -3.866 1.00 58.50 87 ASP A CA 1
ATOM 620 C C . ASP A 1 87 ? 15.799 -10.276 -3.152 1.00 58.50 87 ASP A C 1
ATOM 622 O O . ASP A 1 87 ? 16.237 -11.287 -3.709 1.00 58.50 87 ASP A O 1
ATOM 626 N N . ALA A 1 88 ? 16.086 -10.014 -1.871 1.00 60.62 88 ALA A N 1
ATOM 627 C CA . ALA A 1 88 ? 16.896 -10.879 -1.014 1.00 60.62 88 ALA A CA 1
ATOM 628 C C . ALA A 1 88 ? 16.195 -12.195 -0.620 1.00 60.62 88 ALA A C 1
ATOM 630 O O . ALA A 1 88 ? 16.865 -13.197 -0.383 1.00 60.62 88 ALA A O 1
ATOM 631 N N . ALA A 1 89 ? 14.864 -12.212 -0.526 1.00 61.91 89 ALA A N 1
ATOM 632 C CA . ALA A 1 89 ? 14.084 -13.419 -0.258 1.00 61.91 89 ALA A CA 1
ATOM 633 C C . ALA A 1 89 ? 13.920 -14.280 -1.524 1.00 61.91 89 ALA A C 1
ATOM 635 O O . ALA A 1 89 ? 14.103 -15.494 -1.453 1.00 61.91 89 ALA A O 1
ATOM 636 N N . ILE A 1 90 ? 13.684 -13.658 -2.687 1.00 62.81 90 ILE A N 1
ATOM 637 C CA . ILE A 1 90 ? 13.573 -14.343 -3.990 1.00 62.81 90 ILE A CA 1
ATOM 638 C C . ILE A 1 90 ? 14.898 -15.028 -4.355 1.00 62.81 90 ILE A C 1
ATOM 640 O O . ILE A 1 90 ? 14.924 -16.191 -4.761 1.00 62.81 90 ILE A O 1
ATOM 644 N N . SER A 1 91 ? 16.018 -14.328 -4.155 1.00 66.00 91 SER A N 1
ATOM 645 C CA . SER A 1 91 ? 17.358 -14.852 -4.455 1.00 66.00 91 SER A CA 1
ATOM 646 C C . SER A 1 91 ? 17.816 -15.975 -3.518 1.00 66.00 91 SER A C 1
ATOM 648 O O . SER A 1 91 ? 18.733 -16.717 -3.865 1.00 66.00 91 SER A O 1
ATOM 650 N N . ARG A 1 92 ? 17.175 -16.160 -2.356 1.00 60.25 92 ARG A N 1
ATOM 651 C CA . ARG A 1 92 ? 17.570 -17.152 -1.338 1.00 60.25 92 ARG A CA 1
ATOM 652 C C . ARG A 1 92 ? 16.991 -18.560 -1.524 1.00 60.25 92 ARG A C 1
ATOM 654 O O . ARG A 1 92 ? 17.151 -19.390 -0.635 1.00 60.25 92 ARG A O 1
ATOM 661 N N . GLY A 1 93 ? 16.416 -18.875 -2.685 1.00 58.50 93 GLY A N 1
ATOM 662 C CA . GLY A 1 93 ? 16.308 -20.277 -3.116 1.00 58.50 93 GLY A CA 1
ATOM 663 C C . GLY A 1 93 ? 14.927 -20.924 -3.015 1.00 58.50 93 GLY A C 1
ATOM 664 O O . GLY A 1 93 ? 14.821 -22.085 -2.634 1.00 58.50 93 GLY A O 1
ATOM 665 N N . ARG A 1 94 ? 13.868 -20.230 -3.448 1.00 56.75 94 ARG A N 1
ATOM 666 C CA . ARG A 1 94 ? 12.577 -20.870 -3.791 1.00 56.75 94 ARG A CA 1
ATOM 667 C C . ARG A 1 94 ? 12.484 -21.333 -5.253 1.00 56.75 94 ARG A C 1
ATOM 669 O O . ARG A 1 94 ? 11.412 -21.685 -5.737 1.00 56.75 94 ARG A O 1
ATOM 676 N N . GLY A 1 95 ? 13.606 -21.351 -5.969 1.00 55.25 95 GLY A N 1
ATOM 677 C CA . GLY A 1 95 ? 13.681 -21.866 -7.331 1.00 55.25 95 GLY A CA 1
ATOM 678 C C . GLY A 1 95 ? 13.752 -23.389 -7.343 1.00 55.25 95 GLY A C 1
ATOM 679 O O . GLY A 1 95 ? 14.840 -23.958 -7.349 1.00 55.25 95 GLY A O 1
ATOM 680 N N . GLY A 1 96 ? 12.604 -24.064 -7.381 1.00 60.00 96 GLY A N 1
ATOM 681 C CA . GLY A 1 96 ? 12.564 -25.423 -7.918 1.00 60.00 96 GLY A CA 1
ATOM 682 C C . GLY A 1 96 ? 13.187 -25.431 -9.320 1.00 60.00 96 GLY A C 1
ATOM 683 O O . GLY A 1 96 ? 12.912 -24.529 -10.107 1.00 60.00 96 GLY A O 1
ATOM 684 N N . ALA A 1 97 ? 14.061 -26.409 -9.587 1.00 61.50 97 ALA A N 1
ATOM 685 C CA . ALA A 1 97 ? 14.780 -26.608 -10.851 1.00 61.50 97 ALA A CA 1
ATOM 686 C C . ALA A 1 97 ? 15.239 -25.295 -11.517 1.00 61.50 97 ALA A C 1
ATOM 688 O O . ALA A 1 97 ? 14.786 -24.931 -12.606 1.00 61.50 97 ALA A O 1
ATOM 689 N N . VAL A 1 98 ? 16.139 -24.562 -10.854 1.00 60.84 98 VAL A N 1
ATOM 690 C CA . VAL A 1 98 ? 16.850 -23.456 -11.501 1.00 60.84 98 VAL A CA 1
ATOM 691 C C . VAL A 1 98 ? 17.614 -24.044 -12.687 1.00 60.84 98 VAL A C 1
ATOM 693 O O . VAL A 1 98 ? 18.529 -24.845 -12.514 1.00 60.84 98 VAL A O 1
ATOM 696 N N . ARG A 1 99 ? 17.189 -23.695 -13.901 1.00 70.62 99 ARG A N 1
ATOM 697 C CA . ARG A 1 99 ? 17.932 -23.994 -15.132 1.00 70.62 99 ARG A CA 1
ATOM 698 C C . ARG A 1 99 ? 19.300 -23.336 -15.004 1.00 70.62 99 ARG A C 1
ATOM 700 O O . ARG A 1 99 ? 19.370 -22.180 -14.584 1.00 70.62 99 ARG A O 1
ATOM 707 N N . GLU A 1 100 ? 20.362 -24.049 -15.364 1.00 77.12 100 GLU A N 1
ATOM 708 C CA . GLU A 1 100 ? 21.688 -23.440 -15.425 1.00 77.12 100 GLU A CA 1
ATOM 709 C C . GLU A 1 100 ? 21.631 -22.213 -16.338 1.00 77.12 100 GLU A C 1
ATOM 711 O O . GLU A 1 100 ? 21.130 -22.279 -17.466 1.00 77.12 100 GLU A O 1
ATOM 716 N N . LEU A 1 101 ? 22.088 -21.070 -15.819 1.00 73.75 101 LEU A N 1
ATOM 717 C CA . LEU A 1 101 ? 22.172 -19.846 -16.600 1.00 73.75 101 LEU A CA 1
ATOM 718 C C . LEU A 1 101 ? 23.160 -20.089 -17.739 1.00 73.75 101 LEU A C 1
ATOM 720 O O . LEU A 1 101 ? 24.359 -20.244 -17.508 1.00 73.75 101 LEU A O 1
ATOM 724 N N . GLN A 1 102 ? 22.662 -20.121 -18.971 1.00 78.81 102 GLN A N 1
ATOM 725 C CA . GLN A 1 102 ? 23.528 -20.151 -20.136 1.00 78.81 102 GLN A CA 1
ATOM 726 C C . GLN A 1 102 ? 23.979 -18.734 -20.462 1.00 78.81 102 GLN A C 1
ATOM 728 O O . GLN A 1 102 ? 23.180 -17.796 -20.489 1.00 78.81 102 GLN A O 1
ATOM 733 N N . ARG A 1 103 ? 25.280 -18.583 -20.717 1.00 79.19 103 ARG A N 1
ATOM 734 C CA . ARG A 1 103 ? 25.816 -17.360 -21.309 1.00 79.19 103 ARG A CA 1
ATOM 735 C C . ARG A 1 103 ? 25.054 -17.104 -22.611 1.00 79.19 103 ARG A C 1
ATOM 737 O O . ARG A 1 103 ? 25.019 -17.984 -23.468 1.00 79.19 103 ARG A O 1
ATOM 744 N N . TRP A 1 104 ? 24.482 -15.909 -22.749 1.00 80.12 104 TRP A N 1
ATOM 745 C CA . TRP A 1 104 ? 23.909 -15.463 -24.015 1.00 80.12 104 TRP A CA 1
ATOM 746 C C . TRP A 1 104 ? 24.993 -15.518 -25.096 1.00 80.12 104 TRP A C 1
ATOM 748 O O . TRP A 1 104 ? 26.083 -14.972 -24.906 1.00 80.12 104 TRP A O 1
ATOM 758 N N . GLN A 1 105 ? 24.713 -16.228 -26.185 1.00 77.00 105 GLN A N 1
ATOM 759 C CA . GLN A 1 105 ? 25.567 -16.268 -27.363 1.00 77.00 105 GLN A CA 1
ATOM 760 C C . GLN A 1 105 ? 24.787 -15.644 -28.518 1.00 77.00 105 GLN A C 1
ATOM 762 O O . GLN A 1 105 ? 23.606 -15.967 -28.663 1.00 77.00 105 GLN A O 1
ATOM 767 N N . PRO A 1 106 ? 25.413 -14.754 -29.301 1.00 69.94 106 PRO A N 1
ATOM 768 C CA . PRO A 1 106 ? 24.806 -14.257 -30.523 1.00 69.94 106 PRO A CA 1
ATOM 769 C C . PRO A 1 106 ? 24.513 -15.428 -31.464 1.00 69.94 106 PRO A C 1
ATOM 771 O O . PRO A 1 106 ? 25.286 -16.391 -31.536 1.00 69.94 106 PRO A O 1
ATOM 774 N N . ASP A 1 107 ? 23.396 -15.347 -32.180 1.00 79.31 107 ASP A N 1
ATOM 775 C CA . ASP A 1 107 ? 23.082 -16.315 -33.225 1.00 79.31 107 ASP A CA 1
ATOM 776 C C . ASP A 1 107 ? 24.136 -16.241 -34.343 1.00 79.31 107 ASP A C 1
ATOM 778 O O . ASP A 1 107 ? 24.795 -15.219 -34.546 1.00 79.31 107 ASP A O 1
ATOM 782 N N . ALA A 1 108 ? 24.320 -17.332 -35.089 1.00 66.75 108 ALA A N 1
ATOM 783 C CA . ALA A 1 108 ? 25.286 -17.364 -36.183 1.00 66.75 108 ALA A CA 1
ATOM 784 C C . ALA A 1 108 ? 24.943 -16.294 -37.240 1.00 66.75 108 ALA A C 1
ATOM 786 O O . ALA A 1 108 ? 23.959 -16.425 -37.966 1.00 66.75 108 ALA A O 1
ATOM 787 N N . GLY A 1 109 ? 25.770 -15.246 -37.318 1.00 64.25 109 GLY A N 1
ATOM 788 C CA . GLY A 1 109 ? 25.571 -14.082 -38.190 1.00 64.25 109 GLY A CA 1
ATOM 789 C C . GLY A 1 109 ? 25.271 -12.774 -37.450 1.00 64.25 109 GLY A C 1
ATOM 790 O O . GLY A 1 109 ? 25.260 -11.726 -38.090 1.00 64.25 109 GLY A O 1
ATOM 791 N N . ASP A 1 110 ? 25.068 -12.818 -36.132 1.00 60.44 110 ASP A N 1
ATOM 792 C CA . ASP A 1 110 ? 24.925 -11.636 -35.284 1.00 60.44 110 ASP A CA 1
ATOM 793 C C . ASP A 1 110 ? 26.319 -11.213 -34.789 1.00 60.44 110 ASP A C 1
ATOM 795 O O . ASP A 1 110 ? 26.921 -11.823 -33.900 1.00 60.44 110 ASP A O 1
ATOM 799 N N . ASP A 1 111 ? 26.906 -10.226 -35.465 1.00 61.06 111 ASP A N 1
ATOM 800 C CA . ASP A 1 111 ? 28.252 -9.763 -35.152 1.00 61.06 111 ASP A CA 1
ATOM 801 C C . ASP A 1 111 ? 28.205 -8.984 -33.826 1.00 61.06 111 ASP A C 1
ATOM 803 O O . ASP A 1 111 ? 27.694 -7.868 -33.736 1.00 61.06 111 ASP A O 1
ATOM 807 N N . SER A 1 112 ? 28.734 -9.590 -32.758 1.00 55.75 112 SER A N 1
ATOM 808 C CA . SER A 1 112 ? 28.808 -9.009 -31.400 1.00 55.75 112 SER A CA 1
ATOM 809 C C . SER A 1 112 ? 29.593 -7.686 -31.302 1.00 55.75 112 SER A C 1
ATOM 811 O O . SER A 1 112 ? 29.735 -7.106 -30.226 1.00 55.75 112 SER A O 1
ATOM 813 N N . THR A 1 113 ? 30.103 -7.195 -32.427 1.00 55.22 113 THR A N 1
ATOM 814 C CA . THR A 1 113 ? 30.776 -5.908 -32.609 1.00 55.22 113 THR A CA 1
ATOM 815 C C . THR A 1 113 ? 29.835 -4.707 -32.447 1.00 55.22 113 THR A C 1
ATOM 817 O O . THR A 1 113 ? 30.320 -3.610 -32.174 1.00 55.22 113 THR A O 1
ATOM 820 N N . GLY A 1 114 ? 28.510 -4.898 -32.500 1.00 53.91 114 GLY A N 1
ATOM 821 C CA . GLY A 1 114 ? 27.507 -3.834 -32.312 1.00 53.91 114 GLY A CA 1
ATOM 822 C C . GLY A 1 114 ? 27.294 -3.336 -30.871 1.00 53.91 114 GLY A C 1
ATOM 823 O O . GLY A 1 114 ? 26.494 -2.428 -30.659 1.00 53.91 114 GLY A O 1
ATOM 824 N N . PHE A 1 115 ? 27.978 -3.901 -29.869 1.00 54.56 115 PHE A N 1
ATOM 825 C CA . PHE A 1 115 ? 27.846 -3.477 -28.462 1.00 54.56 115 PHE A CA 1
ATOM 826 C C . PHE A 1 115 ? 28.844 -2.389 -28.033 1.00 54.56 115 PHE A C 1
ATOM 828 O O . PHE A 1 115 ? 28.804 -1.938 -26.886 1.00 54.56 115 PHE A O 1
ATOM 835 N N . SER A 1 116 ? 29.748 -1.964 -28.920 1.00 52.81 116 SER A N 1
ATOM 836 C CA . SER A 1 116 ? 30.677 -0.873 -28.629 1.00 52.81 116 SER A CA 1
ATOM 837 C C . SER A 1 116 ? 30.016 0.474 -28.912 1.00 52.81 116 SER A C 1
ATOM 839 O O . SER A 1 116 ? 29.650 0.759 -30.049 1.00 52.81 116 SER A O 1
ATOM 841 N N . LEU A 1 117 ? 29.915 1.336 -27.896 1.00 54.75 117 LEU A N 1
ATOM 842 C CA . LEU A 1 117 ? 29.412 2.710 -28.047 1.00 54.75 117 LEU A CA 1
ATOM 843 C C . LEU A 1 117 ? 30.278 3.550 -29.012 1.00 54.75 117 LEU A C 1
ATOM 845 O O . LEU A 1 117 ? 29.814 4.546 -29.556 1.00 54.75 117 LEU A O 1
ATOM 849 N N . GLU A 1 118 ? 31.520 3.110 -29.237 1.00 54.53 118 GLU A N 1
ATOM 850 C CA . GLU A 1 118 ? 32.504 3.720 -30.135 1.00 54.53 118 GLU A CA 1
ATOM 851 C C . GLU A 1 118 ? 32.369 3.230 -31.591 1.00 54.53 118 GLU A C 1
ATOM 853 O O . GLU A 1 118 ? 33.077 3.716 -32.475 1.00 54.53 118 GLU A O 1
ATOM 858 N N . SER A 1 119 ? 31.504 2.244 -31.879 1.00 50.34 119 SER A N 1
ATOM 859 C CA . SER A 1 119 ? 31.254 1.834 -33.261 1.00 50.34 119 SER A CA 1
ATOM 860 C C . SER A 1 119 ? 30.289 2.824 -33.904 1.00 50.34 119 SER A C 1
ATOM 862 O O . SER A 1 119 ? 29.069 2.657 -33.873 1.00 50.34 119 SER A O 1
ATOM 864 N N . SER A 1 120 ? 30.837 3.877 -34.496 1.00 48.53 120 SER A N 1
ATOM 865 C CA . SER A 1 120 ? 30.104 4.779 -35.377 1.00 48.53 120 SER A CA 1
ATOM 866 C C . SER A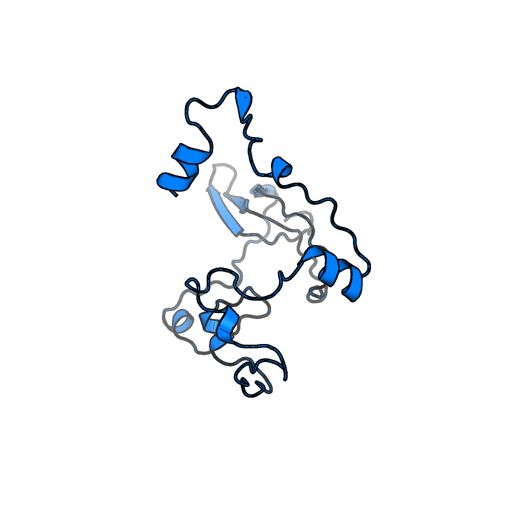 1 120 ? 29.571 3.999 -36.582 1.00 48.53 120 SER A C 1
ATOM 868 O O . SER A 1 120 ? 30.276 3.874 -37.574 1.00 48.53 120 SER A O 1
ATOM 870 N N . GLY A 1 121 ? 28.366 3.429 -36.471 1.00 52.69 121 GLY A N 1
ATOM 871 C CA . GLY A 1 121 ? 27.432 3.062 -37.549 1.00 52.69 121 GLY A CA 1
ATOM 872 C C . GLY A 1 121 ? 27.996 2.682 -38.927 1.00 52.69 121 GLY A C 1
ATOM 873 O O . GLY A 1 121 ? 27.446 3.117 -39.932 1.00 52.69 121 GLY A O 1
ATOM 874 N N . ALA A 1 122 ? 29.068 1.890 -39.005 1.00 48.66 122 ALA A N 1
ATOM 875 C CA . ALA A 1 122 ? 29.763 1.576 -40.258 1.00 48.66 122 ALA A CA 1
ATOM 876 C C . ALA A 1 122 ? 29.404 0.184 -40.810 1.00 48.66 122 ALA A C 1
ATOM 878 O O . ALA A 1 122 ? 30.235 -0.499 -41.404 1.00 48.66 122 ALA A O 1
ATOM 879 N N . GLY A 1 123 ? 28.155 -0.237 -40.617 1.00 56.34 123 GLY A N 1
ATOM 880 C CA . GLY A 1 123 ? 27.529 -1.349 -41.333 1.00 56.34 123 GLY A CA 1
ATOM 881 C C . GLY A 1 123 ? 26.288 -0.844 -42.075 1.00 56.34 123 GLY A C 1
ATOM 882 O O . GLY A 1 123 ? 25.727 0.174 -41.662 1.00 56.34 123 GLY A O 1
ATOM 883 N N . PRO A 1 124 ? 25.858 -1.497 -43.173 1.00 56.03 124 PRO A N 1
ATOM 884 C CA . PRO A 1 124 ? 24.688 -1.070 -43.937 1.00 56.03 124 PRO A CA 1
ATOM 885 C C . PRO A 1 124 ? 23.500 -0.901 -42.988 1.00 56.03 124 PRO A C 1
ATOM 887 O O . PRO A 1 124 ? 23.163 -1.820 -42.244 1.00 56.03 124 PRO A O 1
ATOM 890 N N . GLY A 1 125 ? 22.946 0.314 -42.981 1.00 63.28 125 GLY A N 1
ATOM 891 C CA . GLY A 1 125 ? 22.020 0.813 -41.973 1.00 63.28 125 GLY A CA 1
ATOM 892 C C . GLY A 1 125 ? 20.933 -0.192 -41.621 1.00 63.28 125 GLY A C 1
ATOM 893 O O . GLY A 1 125 ? 20.080 -0.524 -42.444 1.00 63.28 125 GLY A O 1
ATOM 894 N N . TRP A 1 126 ? 20.969 -0.665 -40.379 1.00 72.00 126 TRP A N 1
ATOM 895 C CA . TRP A 1 126 ? 19.884 -1.448 -39.824 1.00 72.00 126 TRP A CA 1
ATOM 896 C C . TRP A 1 126 ? 18.657 -0.546 -39.681 1.00 72.00 126 TRP A C 1
ATOM 898 O O . TRP A 1 126 ? 18.562 0.277 -38.771 1.00 72.00 126 TRP A O 1
ATOM 908 N N . ASP A 1 127 ? 17.720 -0.683 -40.615 1.00 75.69 127 ASP A N 1
ATOM 909 C CA . ASP A 1 127 ? 16.432 -0.007 -40.540 1.00 75.69 127 ASP A CA 1
ATOM 910 C C . ASP A 1 127 ? 15.531 -0.761 -39.553 1.00 75.69 127 ASP A C 1
ATOM 912 O O . ASP A 1 127 ? 14.819 -1.713 -39.896 1.00 75.69 127 ASP A O 1
ATOM 916 N N . GLN A 1 128 ? 15.573 -0.311 -38.298 1.00 72.94 128 GLN A N 1
ATOM 917 C CA . GLN A 1 128 ? 14.761 -0.835 -37.201 1.00 72.94 128 GLN A CA 1
ATOM 918 C C . GLN A 1 128 ? 13.258 -0.901 -37.536 1.00 72.94 128 GLN A C 1
ATOM 920 O O . GLN A 1 128 ? 12.543 -1.757 -37.011 1.00 72.94 128 GLN A O 1
ATOM 925 N N . PHE A 1 129 ? 12.757 -0.026 -38.416 1.00 79.56 129 PHE A N 1
ATOM 926 C CA . PHE A 1 129 ? 11.344 0.034 -38.785 1.00 79.56 129 PHE A CA 1
ATOM 927 C C . PHE A 1 129 ? 11.004 -0.937 -39.917 1.00 79.56 129 PHE A C 1
ATOM 929 O O . PHE A 1 129 ? 9.929 -1.546 -39.889 1.00 79.56 129 PHE A O 1
ATOM 936 N N . ALA A 1 130 ? 11.907 -1.128 -40.881 1.00 80.06 130 ALA A N 1
ATOM 937 C CA . ALA A 1 130 ? 11.762 -2.147 -41.920 1.00 80.06 130 ALA A CA 1
ATOM 938 C C . ALA A 1 130 ? 11.783 -3.561 -41.321 1.00 80.06 130 ALA A C 1
ATOM 940 O O . ALA A 1 130 ? 10.892 -4.361 -41.609 1.00 80.06 130 ALA A O 1
ATOM 941 N N . VAL A 1 131 ? 12.720 -3.836 -40.408 1.00 79.81 131 VAL A N 1
ATOM 942 C CA . VAL A 1 131 ? 12.824 -5.141 -39.730 1.00 79.81 131 VAL A CA 1
ATOM 943 C C . VAL A 1 131 ? 11.594 -5.429 -38.868 1.00 79.81 131 VAL A C 1
ATOM 945 O O . VAL A 1 131 ? 11.084 -6.550 -38.868 1.00 79.81 131 VAL A O 1
ATOM 948 N N . ASN A 1 132 ? 11.063 -4.425 -38.163 1.00 76.81 132 ASN A N 1
ATOM 949 C CA . ASN A 1 132 ? 9.841 -4.591 -37.372 1.00 76.81 132 ASN A CA 1
ATOM 950 C C . ASN A 1 132 ? 8.617 -4.898 -38.257 1.00 76.81 132 ASN A C 1
ATOM 952 O O . ASN A 1 132 ? 7.790 -5.744 -37.912 1.00 76.81 132 ASN A O 1
ATOM 956 N N . ARG A 1 133 ? 8.524 -4.259 -39.431 1.00 84.12 133 ARG A N 1
ATOM 957 C CA . ARG A 1 133 ? 7.465 -4.527 -40.415 1.00 84.12 133 ARG A CA 1
ATOM 958 C C . ARG A 1 133 ? 7.552 -5.947 -40.967 1.00 84.12 133 ARG A C 1
ATOM 960 O O . ARG A 1 133 ? 6.521 -6.596 -41.089 1.00 84.12 133 ARG A O 1
ATOM 967 N N . GLU A 1 134 ? 8.750 -6.422 -41.285 1.00 81.88 134 GLU A N 1
ATOM 968 C CA . GLU A 1 134 ? 8.963 -7.776 -41.803 1.00 81.88 134 GLU A CA 1
ATOM 969 C C . GLU A 1 134 ? 8.645 -8.848 -40.753 1.00 81.88 134 GLU A C 1
ATOM 971 O O . GLU A 1 134 ? 7.930 -9.804 -41.042 1.00 81.88 134 GLU A O 1
ATOM 976 N N . ARG A 1 135 ? 9.121 -8.671 -39.515 1.00 80.69 135 ARG A N 1
ATOM 977 C CA . ARG A 1 135 ? 8.949 -9.673 -38.453 1.00 80.69 135 ARG A CA 1
ATOM 978 C C . ARG A 1 135 ? 7.547 -9.701 -37.853 1.00 80.69 135 ARG A C 1
ATOM 980 O O . ARG A 1 135 ? 7.085 -10.768 -37.457 1.00 80.69 135 ARG A O 1
ATOM 987 N N . PHE A 1 136 ? 6.884 -8.550 -37.754 1.00 82.06 136 PHE A N 1
ATOM 988 C CA . PHE A 1 136 ? 5.639 -8.422 -36.988 1.00 82.06 136 PHE A CA 1
ATOM 989 C C . PHE A 1 136 ? 4.466 -7.856 -37.793 1.00 82.06 136 PHE A C 1
ATOM 991 O O . PHE A 1 136 ? 3.348 -7.820 -37.286 1.00 82.06 136 PHE A O 1
ATOM 998 N N . GLY A 1 137 ? 4.680 -7.405 -39.034 1.00 83.00 137 GLY A N 1
ATOM 999 C CA . GLY A 1 137 ? 3.626 -6.824 -39.876 1.00 83.00 137 GLY A CA 1
ATOM 1000 C C . GLY A 1 137 ? 3.110 -5.463 -39.393 1.00 83.00 137 GLY A C 1
ATOM 1001 O O . GLY A 1 137 ? 2.127 -4.954 -39.929 1.00 83.00 137 GLY A O 1
ATOM 1002 N N . VAL A 1 138 ? 3.751 -4.859 -38.388 1.00 80.44 138 VAL A N 1
ATOM 1003 C CA . VAL A 1 138 ? 3.314 -3.603 -37.769 1.00 80.44 138 VAL A CA 1
ATOM 1004 C C . VAL A 1 138 ? 4.087 -2.432 -38.368 1.00 80.44 138 VAL A C 1
ATOM 1006 O O . VAL A 1 138 ? 5.318 -2.414 -38.357 1.00 80.44 138 VAL A O 1
ATOM 1009 N N . GLN A 1 139 ? 3.368 -1.423 -38.864 1.00 79.19 139 GLN A N 1
ATOM 1010 C CA . GLN A 1 139 ? 3.966 -0.136 -39.223 1.00 79.19 139 GLN A CA 1
ATOM 1011 C C . GLN A 1 139 ? 3.936 0.801 -38.020 1.00 79.19 139 GLN A C 1
ATOM 1013 O O . GLN A 1 139 ? 2.916 0.921 -37.342 1.00 79.19 139 GLN A O 1
ATOM 1018 N N . THR A 1 140 ? 5.057 1.467 -37.750 1.00 77.06 140 THR A N 1
ATOM 1019 C CA . THR A 1 140 ? 5.112 2.453 -36.673 1.00 77.06 140 THR A CA 1
ATOM 1020 C C . THR A 1 140 ? 4.476 3.754 -37.157 1.00 77.06 140 THR A C 1
ATOM 1022 O O . THR A 1 140 ? 4.713 4.203 -38.275 1.00 77.06 140 THR A O 1
ATOM 1025 N N . THR A 1 141 ? 3.671 4.385 -36.308 1.00 79.88 141 THR A N 1
ATOM 1026 C CA . THR A 1 141 ? 3.245 5.782 -36.487 1.00 79.88 141 THR A CA 1
ATOM 1027 C C . THR A 1 141 ? 4.234 6.735 -35.818 1.00 79.88 141 THR A C 1
ATOM 1029 O O . THR A 1 141 ? 3.864 7.839 -35.426 1.00 79.88 141 THR A O 1
ATOM 1032 N N . TRP A 1 142 ? 5.465 6.278 -35.576 1.00 77.44 142 TRP A N 1
ATOM 1033 C CA . TRP A 1 142 ? 6.439 7.022 -34.796 1.00 77.44 142 TRP A CA 1
ATOM 1034 C C . TRP A 1 142 ? 6.923 8.235 -35.591 1.00 77.44 142 TRP A C 1
ATOM 1036 O O . TRP A 1 142 ? 7.312 8.126 -36.750 1.00 77.44 142 TRP A O 1
ATOM 1046 N N . SER A 1 143 ? 6.896 9.391 -34.940 1.00 75.88 143 SER A N 1
ATOM 1047 C CA . SER A 1 143 ? 7.491 10.632 -35.416 1.00 75.88 143 SER A CA 1
ATOM 1048 C C . SER A 1 143 ? 8.268 11.223 -34.251 1.00 75.88 143 SER A C 1
ATOM 1050 O O . SER A 1 143 ? 7.709 11.414 -33.171 1.00 75.88 143 SER A O 1
ATOM 1052 N N . GLU A 1 144 ? 9.541 11.537 -34.469 1.00 76.62 144 GLU A N 1
ATOM 1053 C CA . GLU A 1 144 ? 10.437 12.089 -33.446 1.00 76.62 144 GLU A CA 1
ATOM 1054 C C . GLU A 1 144 ? 9.841 13.327 -32.749 1.00 76.62 144 GLU A C 1
ATOM 1056 O O . GLU A 1 144 ? 9.935 13.485 -31.532 1.00 76.62 144 GLU A O 1
ATOM 1061 N N . HIS A 1 145 ? 9.096 14.137 -33.508 1.00 79.31 145 HIS A N 1
ATOM 1062 C CA . HIS A 1 145 ? 8.411 15.345 -33.040 1.00 79.31 145 HIS A CA 1
ATOM 1063 C C . HIS A 1 145 ? 7.369 15.126 -31.931 1.00 79.31 145 HIS A C 1
ATOM 1065 O O . HIS A 1 145 ? 6.896 16.100 -31.351 1.00 79.31 145 HIS A O 1
ATOM 1071 N N . PHE A 1 146 ? 6.971 13.884 -31.636 1.00 79.00 146 PHE A N 1
ATOM 1072 C CA . PHE A 1 146 ? 6.120 13.609 -30.473 1.00 79.00 146 PHE A CA 1
ATOM 1073 C C . PHE A 1 146 ? 6.858 13.797 -29.145 1.00 79.00 146 PHE A C 1
ATOM 1075 O O . PHE A 1 146 ? 6.215 14.033 -28.125 1.00 79.00 146 PHE A O 1
ATOM 1082 N N . TYR A 1 147 ? 8.188 13.703 -29.155 1.00 74.12 147 TYR A N 1
ATOM 1083 C CA . TYR A 1 147 ? 9.019 13.749 -27.951 1.00 74.12 147 TYR A CA 1
ATOM 1084 C C . TYR A 1 147 ? 10.123 14.805 -28.026 1.00 74.12 147 TYR A C 1
ATOM 1086 O O . TYR A 1 147 ? 10.709 15.140 -26.998 1.00 74.12 147 TYR A O 1
ATOM 1094 N N . THR A 1 148 ? 10.389 15.357 -29.214 1.00 82.94 148 THR A N 1
ATOM 1095 C CA . THR A 1 148 ? 11.360 16.434 -29.424 1.00 82.94 148 THR A CA 1
ATOM 1096 C C . THR A 1 148 ? 10.717 17.663 -30.063 1.00 82.94 148 THR A C 1
ATOM 1098 O O . THR A 1 148 ? 9.713 17.591 -30.774 1.00 82.94 148 THR A O 1
ATOM 1101 N N . THR A 1 149 ? 11.307 18.831 -29.817 1.0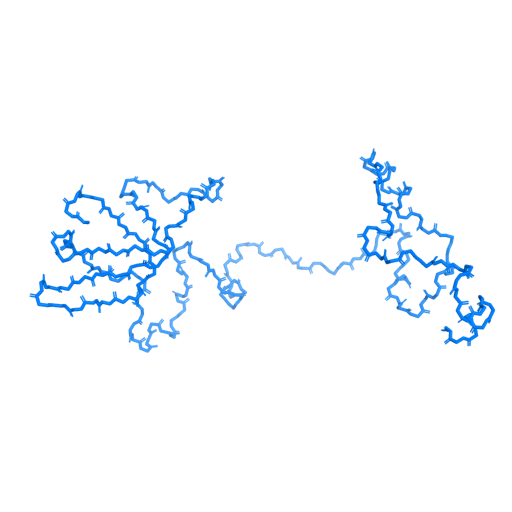0 80.62 149 THR A N 1
ATOM 1102 C CA . THR A 1 149 ? 10.887 20.077 -30.464 1.00 80.62 149 THR A CA 1
ATOM 1103 C C . THR A 1 149 ? 11.460 20.133 -31.875 1.00 80.62 149 THR A C 1
ATOM 1105 O O . THR A 1 149 ? 12.672 20.036 -32.061 1.00 80.62 149 THR A O 1
ATOM 1108 N N . LYS A 1 150 ? 10.604 20.339 -32.882 1.00 80.50 150 LYS A N 1
ATOM 1109 C CA . LYS A 1 150 ? 11.048 20.517 -34.270 1.00 80.50 150 LYS A CA 1
ATOM 1110 C C . LYS A 1 150 ? 11.965 21.739 -34.384 1.00 80.50 150 LYS A C 1
ATOM 1112 O O . LYS A 1 150 ? 11.531 22.867 -34.153 1.00 80.50 150 LYS A O 1
ATOM 1117 N N . ILE A 1 151 ? 13.211 21.511 -34.793 1.00 79.88 151 ILE A N 1
ATOM 1118 C CA . ILE A 1 151 ? 14.160 22.585 -35.085 1.00 79.88 151 ILE A CA 1
ATOM 1119 C C . ILE A 1 151 ? 13.750 23.248 -36.400 1.00 79.88 151 ILE A C 1
ATOM 1121 O O . ILE A 1 151 ? 13.656 22.600 -37.444 1.00 79.88 151 ILE A O 1
ATOM 1125 N N . LYS A 1 152 ? 13.499 24.555 -36.349 1.00 79.88 152 LYS A N 1
ATOM 1126 C CA . LYS A 1 152 ? 13.313 25.381 -37.540 1.00 79.88 152 LYS A CA 1
ATOM 1127 C C . LYS A 1 152 ? 14.676 25.876 -38.011 1.00 79.88 152 LYS A C 1
ATOM 1129 O O . LYS A 1 152 ? 15.179 26.861 -37.481 1.00 79.88 152 LYS A O 1
ATOM 1134 N N . ARG A 1 153 ? 15.260 25.193 -38.997 1.00 74.50 153 ARG A N 1
ATOM 1135 C CA . ARG A 1 153 ? 16.604 25.513 -39.509 1.00 74.50 153 ARG A CA 1
ATOM 1136 C C . ARG A 1 153 ? 16.728 26.953 -40.021 1.00 74.50 153 ARG A C 1
ATOM 1138 O O . ARG A 1 153 ? 17.772 27.566 -39.853 1.00 74.50 153 ARG A O 1
ATOM 1145 N N . ASP A 1 154 ? 15.634 27.519 -40.526 1.00 76.50 154 ASP A N 1
ATOM 1146 C CA . ASP A 1 154 ? 15.595 28.888 -41.059 1.00 76.50 154 ASP A CA 1
ATOM 1147 C C . ASP A 1 154 ? 15.615 29.982 -39.971 1.00 76.50 154 ASP A C 1
ATOM 1149 O O . ASP A 1 154 ? 15.930 31.135 -40.253 1.00 76.50 154 ASP A O 1
ATOM 1153 N N . GLU A 1 155 ? 15.274 29.642 -38.722 1.00 77.56 155 GLU A N 1
ATOM 1154 C CA . GLU A 1 155 ? 15.230 30.576 -37.581 1.00 77.56 155 GLU A CA 1
ATOM 1155 C C . GLU A 1 155 ? 16.419 30.364 -36.615 1.00 77.56 155 GLU A C 1
ATOM 1157 O O . GLU A 1 155 ? 16.494 30.986 -35.550 1.00 77.56 155 GLU A O 1
ATOM 1162 N N . CYS A 1 156 ? 17.362 29.484 -36.966 1.00 76.62 156 CYS A N 1
ATOM 1163 C CA . CYS A 1 156 ? 18.528 29.177 -36.146 1.00 76.62 156 CYS A CA 1
ATOM 1164 C C . CYS A 1 156 ? 19.617 30.254 -36.277 1.00 76.62 156 CYS A C 1
ATOM 1166 O O . CYS A 1 156 ? 19.940 30.729 -37.360 1.00 76.62 156 CYS A O 1
ATOM 1168 N N . ARG A 1 157 ? 20.223 30.626 -35.141 1.00 80.12 157 ARG A N 1
ATOM 1169 C CA . ARG A 1 157 ? 21.318 31.616 -35.079 1.00 80.12 157 ARG A CA 1
ATOM 1170 C C . ARG A 1 157 ? 22.657 31.102 -35.603 1.00 80.12 157 ARG A C 1
ATOM 1172 O O . ARG A 1 157 ? 23.542 31.906 -35.870 1.00 80.12 157 ARG A O 1
ATOM 1179 N N . ILE A 1 158 ? 22.806 29.786 -35.683 1.00 79.38 158 ILE A N 1
ATOM 1180 C CA . ILE A 1 158 ? 24.014 29.112 -36.149 1.00 79.38 158 ILE A CA 1
ATOM 1181 C C . ILE A 1 158 ? 23.677 28.333 -37.417 1.00 79.38 158 ILE A C 1
ATOM 1183 O O . ILE A 1 158 ? 22.572 27.805 -37.541 1.00 79.38 158 ILE A O 1
ATOM 1187 N N . SER A 1 159 ? 24.620 28.301 -38.355 1.00 78.75 159 SER A N 1
ATOM 1188 C CA . SER A 1 159 ? 24.470 27.564 -39.613 1.00 78.75 159 SER A CA 1
ATOM 1189 C C . SER A 1 159 ? 24.735 26.068 -39.424 1.00 78.75 159 SER A C 1
ATOM 1191 O O . SER A 1 159 ? 25.489 25.690 -38.525 1.00 78.75 159 SER A O 1
ATOM 1193 N N . ASP A 1 160 ? 24.171 25.226 -40.297 1.00 76.62 160 ASP A N 1
ATOM 1194 C CA . ASP A 1 160 ? 24.349 23.763 -40.256 1.00 76.62 160 ASP A CA 1
ATOM 1195 C C . ASP A 1 160 ? 25.844 23.369 -40.254 1.00 76.62 160 ASP A C 1
ATOM 1197 O O . ASP A 1 160 ? 26.266 22.541 -39.451 1.00 76.62 160 ASP A O 1
ATOM 1201 N N . ALA A 1 161 ? 26.678 24.055 -41.045 1.00 78.19 161 ALA A N 1
ATOM 1202 C CA . ALA A 1 161 ? 28.124 23.812 -41.101 1.00 78.19 161 ALA A CA 1
ATOM 1203 C C . ALA A 1 161 ? 28.868 24.175 -39.799 1.00 78.19 161 ALA A C 1
ATOM 1205 O O . ALA A 1 161 ? 29.903 23.595 -39.474 1.00 78.19 161 ALA A O 1
ATOM 1206 N N . GLU A 1 162 ? 28.369 25.158 -39.046 1.00 77.88 162 GLU A N 1
ATOM 1207 C CA . GLU A 1 162 ? 28.934 25.514 -37.743 1.00 77.88 162 GLU A CA 1
ATOM 1208 C C . GLU A 1 162 ? 28.479 24.549 -36.644 1.00 77.88 162 GLU A C 1
ATOM 1210 O O . GLU A 1 162 ? 29.268 24.233 -35.755 1.00 77.88 162 GLU A O 1
ATOM 1215 N N . ALA A 1 163 ? 27.251 24.035 -36.734 1.00 77.75 163 ALA A N 1
ATOM 1216 C CA . ALA A 1 163 ? 26.754 22.994 -35.842 1.00 77.75 163 ALA A CA 1
ATOM 1217 C C . ALA A 1 163 ? 27.533 21.678 -36.014 1.00 77.75 163 ALA A C 1
ATOM 1219 O O . ALA A 1 163 ? 27.949 21.092 -35.018 1.00 77.75 163 ALA A O 1
ATOM 1220 N N . GLU A 1 164 ? 27.815 21.266 -37.254 1.00 78.25 164 GLU A N 1
ATOM 1221 C CA . GLU A 1 164 ? 28.619 20.068 -37.559 1.00 78.25 164 GLU A CA 1
ATOM 1222 C C . GLU A 1 164 ? 30.069 20.167 -37.073 1.00 78.25 164 GLU A C 1
ATOM 1224 O O . GLU A 1 164 ? 30.691 19.154 -36.785 1.00 78.25 164 GLU A O 1
ATOM 1229 N N . ARG A 1 165 ? 30.619 21.381 -36.962 1.00 77.25 165 ARG A N 1
ATOM 1230 C CA . ARG A 1 165 ? 31.978 21.598 -36.443 1.00 77.25 165 ARG A CA 1
ATOM 1231 C C . ARG A 1 165 ? 32.064 21.451 -34.918 1.00 77.25 165 ARG A C 1
ATOM 1233 O O . ARG A 1 165 ? 33.156 21.252 -34.393 1.00 77.25 165 ARG A O 1
ATOM 1240 N N . ILE A 1 166 ? 30.959 21.683 -34.209 1.00 71.00 166 ILE A N 1
ATOM 1241 C CA . ILE A 1 166 ? 30.903 21.684 -32.737 1.00 71.00 166 ILE A CA 1
ATOM 1242 C C . ILE A 1 166 ? 30.446 20.320 -32.193 1.00 71.00 166 ILE A C 1
A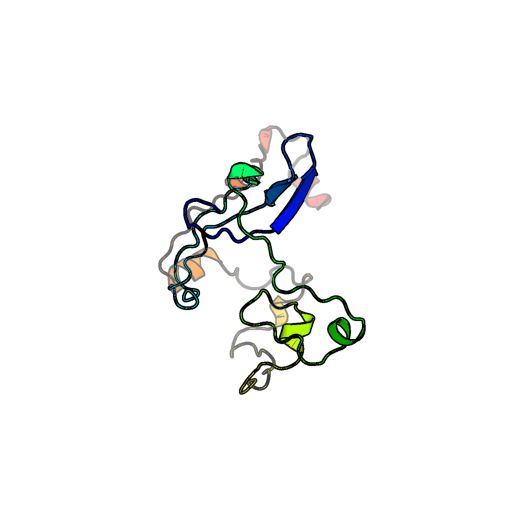TOM 1244 O O . ILE A 1 166 ? 30.775 19.998 -31.051 1.00 71.00 166 ILE A O 1
ATOM 1248 N N . ALA A 1 167 ? 29.685 19.563 -32.987 1.00 52.72 167 ALA A N 1
ATOM 1249 C CA . ALA A 1 167 ? 29.285 18.187 -32.697 1.00 52.72 167 ALA A CA 1
ATOM 1250 C C . ALA A 1 167 ? 30.472 17.214 -32.788 1.00 52.72 167 ALA A C 1
ATOM 1252 O O . ALA A 1 167 ? 30.484 16.264 -31.974 1.00 52.72 167 ALA A O 1
#

Secondary structure (DSSP, 8-state):
-TTS--EEEEEEEEEEETTEEEEEEEEEEE--SS--S--TTSPPPPPEEEEEE-TTT------SS---SHHHHH-S----TTS---HHHHTTT--TT----PPP---TT--GGGG-TT--S-SS---HHHHHHHHH-PPP---GGGTSPPP-GGG-SS-HHHHHHH-

Foldseek 3Di:
DQVPWDKDAAWDDWDQDPQGIKTKGAQIDTDDPPDDPDDPPDDDDRGDGIDIGDPVRDDDDDDPPDDDDPCSVVDPPPVDDPDDADPVRVVPDPDDPDDPDDDDDDDVPPPPVVPDPPPPPPDDDDPPQVVCCVPPVDHDPDDCVVPDPDDDQVPDPDHPVRVVVVD

Radius of gyration: 29.59 Å; chains: 1; bounding box: 55×58×69 Å

Organism: NCBI:txid47790

pLDDT: mean 75.08, std 14.45, range [48.53, 96.75]

InterPro domains:
  IPR009604 LsmAD domain [PF06741] (136-167)
  IPR025852 Ataxin 2, SM domain [PF14438] (1-64)
  IPR045117 Ataxin2-like [PTHR12854] (1-167)

Sequence (167 aa):
VASGVVYEGVFGALLTGPSGASVVLKFAKVKDPIAPTVARTTLAEKPIPVLTIGAGDLVQLYAKDVRLAAEDLSGVDRSDVGGFETDAAISRGRGGAVRELQRWQPDAGDDSTGFSLESSGAGPGWDQFAVNRERFGVQTTWSEHFYTTKIKRDECRISDAEAERIA